Protein AF-A0A673GEK2-F1 (afdb_monomer)

Structure (mmCIF, N/CA/C/O backbone):
data_AF-A0A673GEK2-F1
#
_entry.id   AF-A0A673GEK2-F1
#
loop_
_atom_site.group_PDB
_atom_site.id
_atom_site.type_symbol
_atom_site.label_atom_id
_atom_site.label_alt_id
_atom_site.label_comp_id
_atom_site.label_asym_id
_atom_sit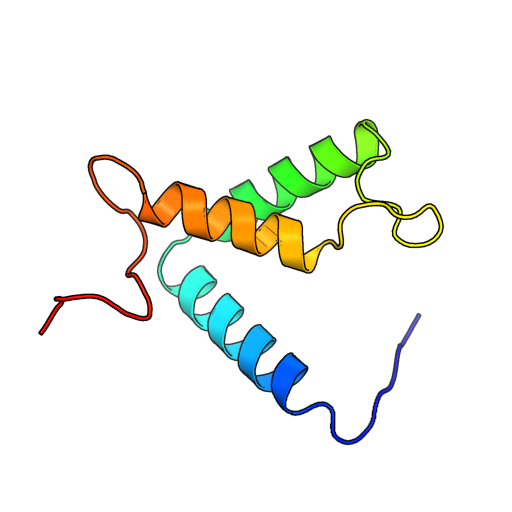e.label_entity_id
_atom_site.label_seq_id
_atom_site.pdbx_PDB_ins_code
_atom_site.Cartn_x
_atom_site.Cartn_y
_atom_site.Cartn_z
_atom_site.occupancy
_atom_site.B_iso_or_equiv
_atom_site.auth_seq_id
_atom_site.auth_comp_id
_atom_site.auth_asym_id
_atom_site.auth_atom_id
_atom_site.pdbx_PDB_model_num
ATOM 1 N N . MET A 1 1 ? 3.279 -16.080 -12.764 1.00 77.81 1 MET A N 1
ATOM 2 C CA . MET A 1 1 ? 4.725 -15.765 -12.678 1.00 77.81 1 MET A CA 1
ATOM 3 C C . MET A 1 1 ? 5.127 -15.721 -11.217 1.00 77.81 1 MET A C 1
ATOM 5 O O . MET A 1 1 ? 4.378 -15.156 -10.431 1.00 77.81 1 MET A O 1
ATOM 9 N N . CYS A 1 2 ? 6.286 -16.274 -10.866 1.00 89.94 2 CYS A N 1
ATOM 10 C CA . CYS A 1 2 ? 6.834 -16.210 -9.510 1.00 89.94 2 CYS A CA 1
ATOM 11 C C . CYS A 1 2 ? 8.076 -15.312 -9.511 1.00 89.94 2 CYS A C 1
ATOM 13 O O . CYS A 1 2 ? 8.891 -15.404 -10.427 1.00 89.94 2 CYS A O 1
ATOM 15 N N . LYS A 1 3 ? 8.215 -14.445 -8.502 1.00 87.94 3 LYS A N 1
ATOM 16 C CA . LYS A 1 3 ? 9.431 -13.659 -8.249 1.00 87.94 3 LYS A CA 1
ATOM 17 C C . LYS A 1 3 ? 10.029 -14.127 -6.929 1.00 87.94 3 LYS A C 1
ATOM 19 O O . LYS A 1 3 ? 9.322 -14.162 -5.927 1.00 87.94 3 LYS A O 1
ATOM 24 N N . VAL A 1 4 ? 11.305 -14.494 -6.948 1.00 92.38 4 VAL A N 1
ATOM 25 C CA . VAL A 1 4 ? 12.029 -15.004 -5.780 1.00 92.38 4 VAL A CA 1
ATOM 26 C C . VAL A 1 4 ? 13.145 -14.024 -5.443 1.00 92.38 4 VAL A C 1
ATOM 28 O O . VAL A 1 4 ? 13.889 -13.603 -6.324 1.00 92.38 4 VAL A O 1
ATOM 31 N N . SER A 1 5 ? 13.246 -13.661 -4.169 1.00 94.56 5 SER A N 1
ATOM 32 C CA . SER A 1 5 ? 14.328 -12.847 -3.610 1.00 94.56 5 SER A CA 1
ATOM 33 C C . SER A 1 5 ? 14.839 -13.496 -2.327 1.00 94.56 5 SER A C 1
ATOM 35 O O . SER A 1 5 ? 14.042 -14.081 -1.596 1.00 94.56 5 SER A O 1
ATOM 37 N N . ALA A 1 6 ? 16.129 -13.357 -2.026 1.00 94.81 6 ALA A N 1
ATOM 38 C CA . ALA A 1 6 ? 16.743 -13.860 -0.796 1.00 94.81 6 ALA A CA 1
ATOM 39 C C . ALA A 1 6 ? 17.136 -12.694 0.128 1.00 94.81 6 ALA A C 1
ATOM 41 O O . ALA A 1 6 ? 17.607 -11.669 -0.359 1.00 94.81 6 ALA A O 1
ATOM 42 N N . GLY A 1 7 ? 16.931 -12.845 1.442 1.00 93.06 7 GLY A N 1
ATOM 43 C CA . GLY A 1 7 ? 17.366 -11.866 2.453 1.00 93.06 7 GLY A CA 1
ATOM 44 C C . GLY A 1 7 ? 16.647 -10.511 2.423 1.00 93.06 7 GLY A C 1
ATOM 45 O O . GLY A 1 7 ? 17.203 -9.514 2.869 1.00 93.06 7 GLY A O 1
ATOM 46 N N . ASN A 1 8 ? 15.430 -10.434 1.872 1.00 92.88 8 ASN A N 1
ATOM 47 C CA . ASN A 1 8 ? 14.667 -9.183 1.812 1.00 92.88 8 ASN A CA 1
ATOM 48 C C . ASN A 1 8 ? 13.754 -9.013 3.039 1.00 92.88 8 ASN A C 1
ATOM 50 O O . ASN A 1 8 ? 12.524 -9.016 2.931 1.00 92.88 8 ASN A O 1
ATOM 54 N N . ASP A 1 9 ? 14.370 -8.885 4.213 1.00 94.06 9 ASP A N 1
ATOM 55 C CA . ASP A 1 9 ? 13.661 -8.822 5.498 1.00 94.06 9 ASP A CA 1
ATOM 56 C C . ASP A 1 9 ? 12.733 -7.603 5.592 1.00 94.06 9 ASP A C 1
ATOM 58 O O . ASP A 1 9 ? 11.633 -7.686 6.140 1.00 94.06 9 ASP A O 1
ATOM 62 N N . VAL A 1 10 ? 13.128 -6.478 4.987 1.00 92.81 10 VAL A N 1
ATOM 63 C CA . VAL A 1 10 ? 12.312 -5.257 4.955 1.00 92.81 10 VAL A CA 1
ATOM 64 C C . VAL A 1 10 ? 11.000 -5.502 4.209 1.00 92.81 10 VAL A C 1
ATOM 66 O O . VAL A 1 10 ? 9.939 -5.163 4.727 1.00 92.81 10 VAL A O 1
ATOM 69 N N . ALA A 1 11 ? 11.031 -6.155 3.040 1.00 92.00 11 ALA A N 1
ATOM 70 C CA . ALA A 1 11 ? 9.808 -6.468 2.298 1.00 92.00 11 ALA A CA 1
ATOM 71 C C . ALA A 1 11 ? 8.876 -7.413 3.074 1.00 92.00 11 ALA A C 1
ATOM 73 O O . ALA A 1 11 ? 7.650 -7.261 3.017 1.00 92.00 11 ALA A O 1
ATOM 74 N N . TYR A 1 12 ? 9.442 -8.358 3.828 1.00 92.88 12 TYR A N 1
ATOM 75 C CA . TYR A 1 12 ? 8.674 -9.240 4.705 1.00 92.88 12 TYR A CA 1
ATOM 76 C C . TYR A 1 12 ? 7.984 -8.459 5.835 1.00 92.88 12 TYR A C 1
ATOM 78 O O . TYR A 1 12 ? 6.766 -8.566 6.007 1.00 92.88 12 TYR A O 1
ATOM 86 N N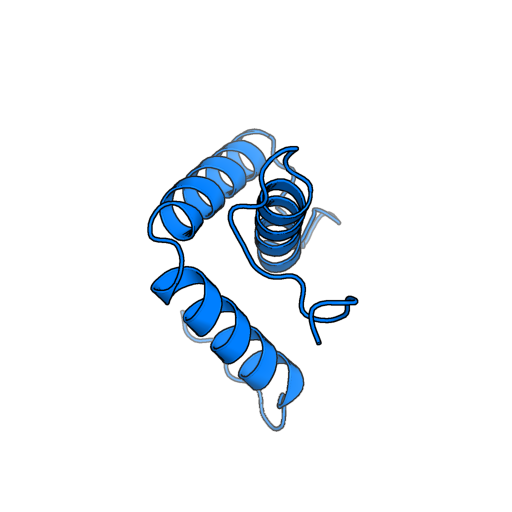 . LEU A 1 13 ? 8.728 -7.614 6.558 1.00 94.50 13 LEU A N 1
ATOM 87 C CA . LEU A 1 13 ? 8.188 -6.783 7.639 1.00 94.50 13 LEU A CA 1
ATOM 88 C C . LEU A 1 13 ? 7.107 -5.822 7.134 1.00 94.50 13 LEU A C 1
ATOM 90 O O . LEU A 1 13 ? 6.040 -5.714 7.740 1.00 94.50 13 LEU A O 1
ATOM 94 N N . THR A 1 14 ? 7.337 -5.186 5.987 1.00 92.88 14 THR A N 1
ATOM 95 C CA . THR A 1 14 ? 6.349 -4.338 5.317 1.00 92.88 14 THR A CA 1
ATOM 96 C C . THR A 1 14 ? 5.071 -5.107 4.990 1.00 92.88 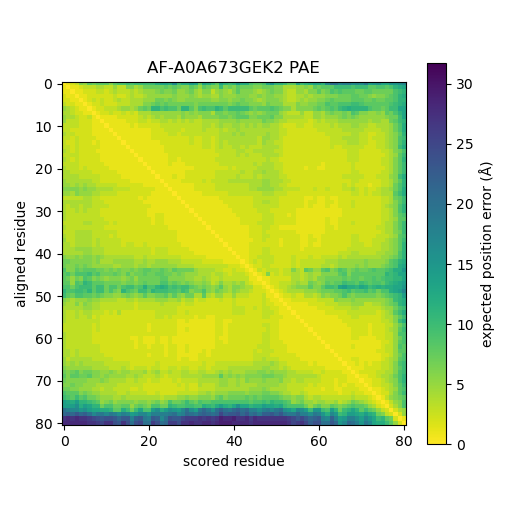14 THR A C 1
ATOM 98 O O . THR A 1 14 ? 3.976 -4.629 5.284 1.00 92.88 14 THR A O 1
ATOM 101 N N . THR A 1 15 ? 5.185 -6.310 4.423 1.00 93.81 15 THR A N 1
ATOM 102 C CA . THR A 1 15 ? 4.020 -7.140 4.077 1.00 93.81 15 THR A CA 1
ATOM 103 C C . THR A 1 15 ? 3.210 -7.495 5.321 1.00 93.81 15 THR A C 1
ATOM 105 O O . THR A 1 15 ? 1.985 -7.355 5.326 1.00 93.81 15 THR A O 1
ATOM 108 N N . ASN A 1 16 ? 3.886 -7.882 6.404 1.00 95.25 16 ASN A N 1
ATOM 109 C CA . ASN A 1 16 ? 3.234 -8.176 7.677 1.00 95.25 16 ASN A CA 1
ATOM 110 C C . ASN A 1 16 ? 2.532 -6.951 8.273 1.00 95.25 16 ASN A C 1
ATOM 112 O O . ASN A 1 16 ? 1.402 -7.069 8.752 1.00 95.25 16 ASN A O 1
ATOM 116 N N . HIS A 1 17 ? 3.162 -5.776 8.208 1.00 93.81 17 HIS A N 1
ATOM 117 C CA . HIS A 1 17 ? 2.572 -4.532 8.692 1.00 93.81 17 HIS A CA 1
ATOM 118 C C . HIS A 1 17 ? 1.302 -4.162 7.911 1.00 93.81 17 HIS A C 1
ATOM 120 O O . HIS A 1 17 ? 0.250 -3.934 8.510 1.00 93.81 17 HIS A O 1
ATOM 126 N N . LEU A 1 18 ? 1.356 -4.189 6.575 1.00 94.56 18 LEU A N 1
ATOM 127 C CA . LEU A 1 18 ? 0.186 -3.936 5.727 1.00 94.56 18 LEU A CA 1
ATOM 128 C C . LEU A 1 18 ? -0.943 -4.941 5.990 1.00 94.56 18 LEU A C 1
ATOM 130 O O . LEU A 1 18 ? -2.108 -4.554 6.057 1.00 94.56 18 LEU A O 1
ATOM 134 N N . ALA A 1 19 ? -0.610 -6.220 6.183 1.00 95.12 19 ALA A N 1
ATOM 135 C CA . ALA A 1 19 ? -1.590 -7.253 6.500 1.00 95.12 19 ALA A CA 1
ATOM 136 C C . ALA A 1 19 ? -2.255 -7.032 7.869 1.00 95.12 19 ALA A C 1
ATOM 138 O O . ALA A 1 19 ? -3.445 -7.301 8.031 1.00 95.12 19 ALA A O 1
ATOM 139 N N . ALA A 1 20 ? -1.515 -6.539 8.866 1.00 95.12 20 ALA A N 1
ATOM 140 C CA . ALA A 1 20 ? -2.083 -6.171 10.161 1.00 95.12 20 ALA A CA 1
ATOM 141 C C . ALA A 1 20 ? -3.074 -5.001 10.032 1.00 95.12 20 ALA A C 1
ATOM 143 O O . ALA A 1 20 ? -4.193 -5.101 10.531 1.00 95.12 20 ALA A O 1
ATOM 144 N N . LEU A 1 21 ? -2.713 -3.946 9.293 1.00 95.00 21 LEU A N 1
ATOM 145 C CA . LEU A 1 21 ? -3.605 -2.808 9.033 1.00 95.00 21 LEU A CA 1
ATOM 146 C C . LEU A 1 21 ? -4.859 -3.216 8.247 1.00 95.00 21 LEU A C 1
ATOM 148 O O . LEU A 1 21 ? -5.961 -2.781 8.573 1.00 95.00 21 LEU A O 1
ATOM 152 N N . ALA A 1 22 ? -4.710 -4.090 7.250 1.00 95.12 22 ALA A N 1
ATOM 153 C CA . ALA A 1 22 ? -5.827 -4.604 6.459 1.00 95.12 22 ALA A CA 1
ATOM 154 C C . ALA A 1 22 ? -6.817 -5.430 7.291 1.00 95.12 22 ALA A C 1
ATOM 156 O O . ALA A 1 22 ? -8.017 -5.390 7.033 1.00 95.12 22 ALA A O 1
ATOM 157 N N . ARG A 1 23 ? -6.327 -6.163 8.300 1.00 95.75 23 ARG A N 1
ATOM 158 C CA . ARG A 1 23 ? -7.182 -6.876 9.261 1.00 95.75 23 ARG A CA 1
ATOM 159 C C . ARG A 1 23 ? -7.900 -5.933 10.222 1.00 95.75 23 ARG A C 1
ATOM 161 O O . ARG A 1 23 ? -9.013 -6.238 10.632 1.00 95.75 23 ARG A O 1
ATOM 168 N N . LEU A 1 24 ? -7.269 -4.816 10.578 1.00 95.00 24 LEU A N 1
ATOM 169 C CA . LEU A 1 24 ? -7.838 -3.827 11.489 1.00 95.00 24 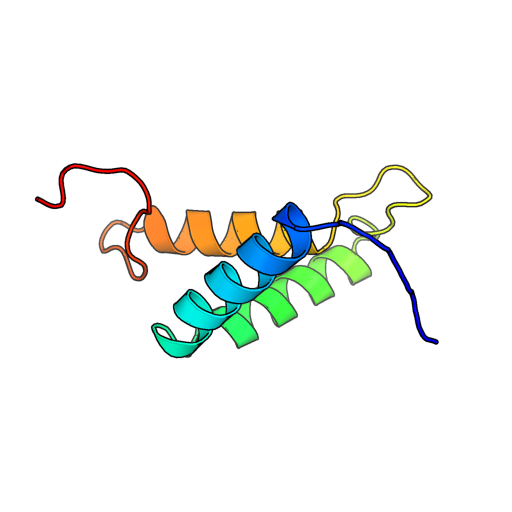LEU A CA 1
ATOM 170 C C . LEU A 1 24 ? -8.966 -3.013 10.838 1.00 95.00 24 LEU A C 1
ATOM 172 O O . LEU A 1 24 ? -9.978 -2.755 11.480 1.00 95.00 24 LEU A O 1
ATOM 176 N N . GLU A 1 25 ? -8.801 -2.617 9.573 1.00 96.25 25 GLU A N 1
ATOM 177 C CA . GLU A 1 25 ? -9.759 -1.773 8.853 1.00 96.25 25 GLU A CA 1
ATOM 178 C C . GLU A 1 25 ? -10.196 -2.429 7.529 1.00 96.25 25 GLU A C 1
ATOM 180 O O . GLU A 1 25 ? -9.490 -2.323 6.519 1.00 96.25 25 GLU A O 1
ATOM 185 N N . PRO A 1 26 ? -11.386 -3.062 7.486 1.00 94.94 26 PRO A N 1
ATOM 186 C CA . PRO A 1 26 ? -11.882 -3.782 6.310 1.00 94.94 26 PRO A CA 1
ATOM 187 C C . PRO A 1 26 ? -11.998 -2.934 5.037 1.00 94.94 26 PRO A C 1
ATOM 189 O O . PRO A 1 26 ? -11.947 -3.469 3.930 1.00 94.94 26 PRO A O 1
ATOM 192 N N . ARG A 1 27 ? -12.145 -1.607 5.164 1.00 95.31 27 ARG A N 1
ATOM 193 C CA . ARG A 1 27 ? -12.246 -0.695 4.011 1.00 95.31 27 ARG A CA 1
ATOM 194 C C . ARG A 1 27 ? -10.900 -0.407 3.348 1.00 95.31 27 ARG A C 1
ATOM 196 O O . ARG A 1 27 ? -10.890 0.109 2.231 1.00 95.31 27 ARG A O 1
ATOM 203 N N . LEU A 1 28 ? -9.781 -0.744 3.993 1.00 96.62 28 LEU A N 1
ATOM 204 C CA . LEU A 1 28 ? -8.447 -0.465 3.464 1.00 96.62 28 LEU A CA 1
ATOM 205 C C . LEU A 1 28 ? -8.200 -1.200 2.142 1.00 96.62 28 LEU A C 1
ATOM 207 O O . LEU A 1 28 ? -7.799 -0.576 1.163 1.00 96.62 28 LEU A O 1
ATOM 211 N N . VAL A 1 29 ? -8.462 -2.510 2.091 1.00 96.75 29 VAL A N 1
ATOM 212 C CA . VAL A 1 29 ? -8.169 -3.327 0.900 1.00 96.75 29 VAL A CA 1
ATOM 213 C C . VAL A 1 29 ? -8.982 -2.876 -0.321 1.00 96.75 29 VAL A C 1
ATOM 215 O O . VAL A 1 29 ? -8.363 -2.614 -1.353 1.00 96.75 29 VAL A O 1
ATOM 218 N N . PRO A 1 30 ? -10.319 -2.702 -0.242 1.00 97.88 30 PRO A N 1
ATOM 219 C CA . PRO A 1 30 ? -11.092 -2.177 -1.366 1.00 97.88 30 PRO A CA 1
ATOM 220 C C . PRO A 1 30 ? -10.595 -0.812 -1.852 1.00 97.88 30 PRO A C 1
ATOM 222 O O . PRO A 1 30 ? -10.509 -0.590 -3.057 1.00 97.88 30 PRO A O 1
ATOM 225 N N . LEU A 1 31 ? -10.223 0.087 -0.933 1.00 97.81 31 LEU A N 1
ATOM 226 C CA . LEU A 1 31 ? -9.751 1.424 -1.286 1.00 97.81 31 LEU A CA 1
ATOM 227 C C . LEU A 1 31 ? -8.385 1.389 -1.986 1.00 97.81 31 LEU A C 1
ATOM 229 O O . LEU A 1 31 ? -8.200 2.064 -2.995 1.00 97.81 31 LEU A O 1
ATOM 233 N N . VAL A 1 32 ? -7.452 0.564 -1.501 1.00 97.56 32 VAL A N 1
ATOM 234 C CA . VAL A 1 32 ? -6.149 0.338 -2.151 1.00 97.56 32 VAL A CA 1
ATOM 235 C C . VAL A 1 32 ? -6.329 -0.250 -3.549 1.00 97.56 32 VAL A C 1
ATOM 237 O O . VAL A 1 32 ? -5.688 0.213 -4.492 1.00 97.56 32 VAL A O 1
ATOM 240 N N . LEU A 1 33 ? -7.208 -1.244 -3.708 1.00 97.25 33 LEU A N 1
ATOM 241 C CA . LEU A 1 33 ? -7.477 -1.861 -5.008 1.00 97.25 33 LEU A CA 1
ATOM 242 C C . LEU A 1 33 ? -8.100 -0.867 -5.993 1.00 97.25 33 LEU A C 1
ATOM 244 O O . LEU A 1 33 ? -7.642 -0.781 -7.131 1.00 97.25 33 LEU A O 1
ATOM 248 N N . ALA A 1 34 ? -9.090 -0.087 -5.553 1.00 97.94 34 ALA A N 1
ATOM 249 C CA . ALA A 1 34 ? -9.724 0.935 -6.380 1.00 97.94 34 ALA A CA 1
ATOM 250 C C . ALA A 1 34 ? -8.720 2.015 -6.809 1.00 97.94 34 ALA A C 1
ATOM 252 O O . ALA A 1 34 ? -8.628 2.344 -7.991 1.00 97.94 34 ALA A O 1
ATOM 253 N N . PHE A 1 35 ? -7.919 2.523 -5.867 1.00 97.56 35 PHE A N 1
ATOM 254 C CA . PHE A 1 35 ? -6.927 3.558 -6.147 1.00 97.56 35 PHE A CA 1
ATOM 255 C C . PHE A 1 35 ? -5.824 3.062 -7.085 1.00 97.56 35 PHE A C 1
ATOM 257 O O . PHE A 1 35 ? -5.429 3.762 -8.014 1.00 97.56 35 PHE A O 1
ATOM 264 N N . ARG A 1 36 ? -5.366 1.820 -6.903 1.00 96.56 36 ARG A N 1
ATOM 265 C CA . ARG A 1 36 ? -4.393 1.205 -7.806 1.00 96.56 36 ARG A CA 1
ATOM 266 C C . ARG A 1 36 ? -4.966 0.980 -9.202 1.00 96.56 36 ARG A C 1
ATOM 268 O O . ARG A 1 36 ? -4.271 1.229 -10.178 1.00 96.56 36 ARG A O 1
ATOM 275 N N . HIS A 1 37 ? -6.211 0.522 -9.308 1.00 96.31 37 HIS A N 1
ATOM 276 C CA . HIS A 1 37 ? -6.852 0.341 -10.608 1.00 96.31 37 HIS A CA 1
ATOM 277 C C . HIS A 1 37 ? -6.975 1.673 -11.356 1.00 96.31 37 HIS A C 1
ATOM 279 O O . HIS A 1 37 ? -6.611 1.748 -12.525 1.00 96.31 37 HIS A O 1
ATOM 285 N N . TRP A 1 38 ? -7.384 2.740 -10.665 1.00 97.25 38 TRP A N 1
ATOM 286 C CA . TRP A 1 38 ? -7.367 4.095 -11.218 1.00 97.25 38 TRP A CA 1
ATOM 287 C C . TRP A 1 38 ? -5.966 4.511 -11.696 1.00 97.25 38 TRP A C 1
ATOM 289 O O . TRP A 1 38 ? -5.819 4.957 -12.831 1.00 97.25 38 TRP A O 1
ATOM 299 N N . ALA A 1 39 ? -4.926 4.302 -10.881 1.00 96.00 39 ALA A N 1
ATOM 300 C CA . ALA A 1 39 ? -3.553 4.642 -11.258 1.00 96.00 39 ALA A CA 1
ATOM 301 C C . ALA A 1 39 ? -3.081 3.872 -12.503 1.00 96.00 39 ALA A C 1
ATOM 303 O O . ALA A 1 39 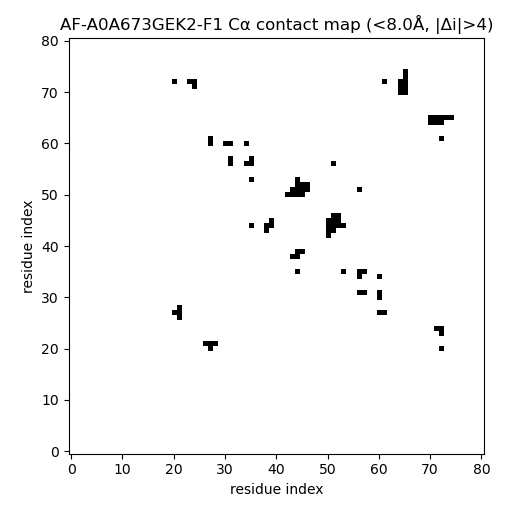? -2.380 4.436 -13.341 1.00 96.00 39 ALA A O 1
ATOM 304 N N . ASN A 1 40 ? -3.499 2.614 -12.651 1.00 94.12 40 ASN A N 1
ATOM 305 C CA . ASN A 1 40 ? -3.205 1.809 -13.829 1.00 94.12 40 ASN A CA 1
ATOM 306 C C . ASN A 1 40 ? -3.907 2.329 -15.091 1.00 94.12 40 ASN A C 1
ATOM 308 O O 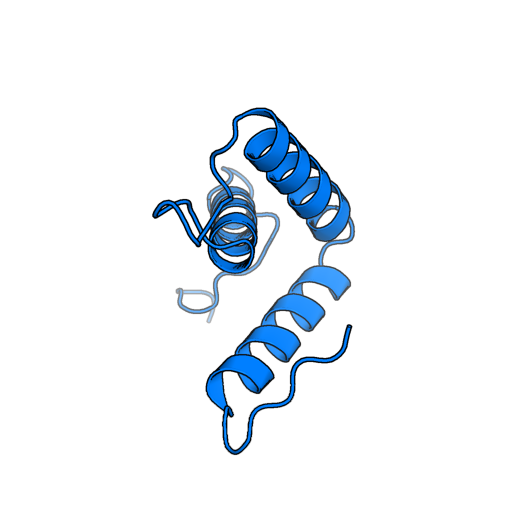. ASN A 1 40 ? -3.262 2.461 -16.127 1.00 94.12 40 ASN A O 1
ATOM 312 N N . LEU A 1 41 ? -5.189 2.699 -14.993 1.00 95.25 41 LEU A N 1
ATOM 313 C CA . LEU A 1 41 ? -5.933 3.317 -16.101 1.00 95.25 41 LEU A CA 1
ATOM 314 C C . LEU A 1 41 ? -5.310 4.646 -16.552 1.00 95.25 41 LEU A C 1
ATOM 316 O O . LEU A 1 41 ? -5.388 5.003 -17.723 1.00 95.25 41 LEU A O 1
ATOM 320 N N . CYS A 1 42 ? -4.681 5.372 -15.628 1.00 93.88 42 CYS A N 1
ATOM 321 C CA . CYS A 1 42 ? -3.964 6.611 -15.916 1.00 93.88 42 CYS A CA 1
ATOM 322 C C . CYS A 1 42 ? -2.493 6.401 -16.322 1.00 93.88 42 CYS A C 1
ATOM 324 O O . CYS A 1 42 ? -1.785 7.390 -16.489 1.00 93.88 42 CYS A O 1
ATOM 326 N N . HIS A 1 43 ? -2.019 5.156 -16.454 1.00 90.88 43 HIS A N 1
ATOM 327 C CA . HIS A 1 43 ? -0.615 4.818 -16.734 1.00 90.88 43 HIS A CA 1
ATOM 328 C C . HIS A 1 43 ? 0.396 5.374 -15.709 1.00 90.88 43 HIS A C 1
ATOM 330 O O . HIS A 1 43 ? 1.561 5.598 -16.019 1.00 90.88 43 HIS A O 1
ATOM 336 N N . ILE A 1 44 ? -0.027 5.569 -14.458 1.00 91.88 44 ILE A N 1
ATOM 337 C CA . ILE A 1 44 ? 0.813 6.114 -13.380 1.00 91.88 44 ILE A CA 1
ATOM 338 C C . ILE A 1 44 ? 1.620 5.007 -12.682 1.00 91.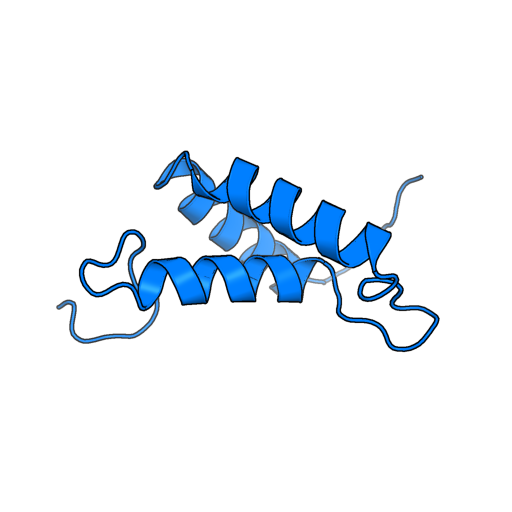88 44 ILE A C 1
ATOM 340 O O . ILE A 1 44 ? 2.658 5.295 -12.091 1.00 91.88 44 ILE A O 1
ATOM 344 N N . ASP A 1 45 ? 1.179 3.744 -12.729 1.00 88.75 45 ASP A N 1
ATOM 345 C CA . ASP A 1 45 ? 1.769 2.640 -11.950 1.00 88.75 45 ASP A CA 1
ATOM 346 C C . ASP A 1 45 ? 2.806 1.775 -12.705 1.00 88.75 45 ASP A C 1
ATOM 348 O O . ASP A 1 45 ? 3.265 0.747 -12.191 1.00 88.75 45 ASP A O 1
ATOM 352 N N . CYS A 1 46 ? 3.231 2.202 -13.903 1.00 87.62 46 CYS A N 1
ATOM 353 C CA . CYS A 1 46 ? 4.233 1.500 -14.710 1.00 87.62 46 CYS A CA 1
ATOM 354 C C . CYS A 1 46 ? 5.668 1.797 -14.235 1.00 87.62 46 CYS A C 1
ATOM 356 O O . CYS A 1 46 ? 6.320 2.727 -14.704 1.00 87.62 46 CYS A O 1
ATOM 358 N N . GLN A 1 47 ? 6.204 0.980 -13.320 1.00 85.19 47 GLN A N 1
ATOM 359 C CA . GLN A 1 47 ? 7.567 1.175 -12.787 1.00 85.19 47 GLN A CA 1
ATOM 360 C C . GLN A 1 47 ? 8.671 1.164 -13.856 1.00 85.19 47 GLN A C 1
ATOM 362 O O . GLN A 1 47 ? 9.680 1.841 -13.686 1.00 85.19 47 GLN A O 1
ATOM 367 N N . ALA A 1 48 ? 8.499 0.405 -14.944 1.00 84.88 48 ALA A N 1
ATOM 368 C CA . ALA A 1 48 ? 9.483 0.344 -16.029 1.00 84.88 48 ALA A CA 1
ATOM 369 C C . ALA A 1 48 ? 9.648 1.693 -16.754 1.00 84.88 48 ALA A C 1
ATOM 371 O O . ALA A 1 48 ? 10.702 1.961 -17.320 1.00 84.88 48 ALA A O 1
ATOM 372 N N . GLU A 1 49 ? 8.627 2.546 -16.687 1.00 88.25 49 GLU A N 1
ATOM 373 C CA . GLU A 1 49 ? 8.586 3.879 -17.291 1.00 88.25 49 GLU A CA 1
ATOM 374 C C . GLU A 1 49 ? 8.808 4.993 -16.248 1.00 88.25 49 GLU A C 1
ATOM 376 O O . GLU A 1 49 ? 8.595 6.168 -16.530 1.00 88.25 49 GLU A O 1
ATOM 381 N N . GLY A 1 50 ? 9.233 4.641 -15.027 1.00 87.06 50 GLY A N 1
ATOM 382 C CA . GLY A 1 50 ? 9.408 5.593 -13.922 1.00 87.06 50 GLY A CA 1
ATOM 383 C C . GLY A 1 50 ? 8.127 5.903 -13.137 1.00 87.06 50 GLY A C 1
ATOM 384 O O . GLY A 1 50 ? 8.118 6.821 -12.318 1.00 87.06 50 GLY A O 1
ATOM 385 N N . GLY A 1 51 ? 7.054 5.141 -13.358 1.00 89.06 51 GLY A N 1
ATOM 386 C CA . GLY A 1 51 ? 5.795 5.252 -12.626 1.00 89.06 51 GLY A CA 1
ATOM 387 C C . GLY A 1 51 ? 5.885 4.842 -11.151 1.00 89.06 51 GLY A C 1
ATOM 388 O O . GLY A 1 51 ? 6.835 4.201 -10.690 1.00 89.06 51 GLY A O 1
ATOM 389 N N . ILE A 1 52 ? 4.851 5.197 -10.390 1.00 92.12 52 ILE A N 1
ATOM 390 C CA . ILE A 1 52 ? 4.778 5.000 -8.942 1.00 92.12 52 ILE A CA 1
ATOM 391 C C . ILE A 1 52 ? 4.600 3.507 -8.612 1.00 92.12 52 ILE A C 1
ATOM 393 O O . ILE A 1 52 ? 3.661 2.867 -9.090 1.00 92.12 52 ILE A O 1
ATOM 397 N N . PRO A 1 53 ? 5.432 2.926 -7.729 1.00 92.06 53 PRO A N 1
ATOM 398 C CA . PRO A 1 53 ? 5.255 1.554 -7.278 1.00 92.06 53 PRO A CA 1
ATOM 399 C C . PRO A 1 53 ? 3.903 1.292 -6.606 1.00 92.06 53 PRO A C 1
ATOM 401 O O . PRO A 1 53 ? 3.441 2.073 -5.778 1.00 92.06 53 PRO A O 1
ATOM 404 N N . SER A 1 54 ? 3.325 0.114 -6.859 1.00 90.62 54 SER A N 1
ATOM 405 C CA . SER A 1 54 ? 2.072 -0.317 -6.215 1.00 90.62 54 SER A CA 1
ATOM 406 C C . SER A 1 54 ? 2.097 -0.245 -4.682 1.00 90.62 54 SER A C 1
ATOM 408 O O . SER A 1 54 ? 1.099 0.128 -4.073 1.00 90.62 54 SER A O 1
ATOM 410 N N . TYR A 1 55 ? 3.235 -0.547 -4.051 1.00 92.69 55 TYR A N 1
ATOM 411 C CA . TYR A 1 55 ? 3.409 -0.386 -2.606 1.00 92.69 55 TYR A CA 1
ATOM 412 C C . TYR A 1 55 ? 3.256 1.075 -2.154 1.00 92.69 55 TYR A C 1
ATOM 414 O O . TYR A 1 55 ? 2.575 1.341 -1.166 1.00 92.69 55 TYR A O 1
ATOM 422 N N . SER A 1 56 ? 3.826 2.025 -2.898 1.00 94.75 56 SER A N 1
ATOM 423 C CA . SER A 1 56 ? 3.709 3.454 -2.600 1.00 94.75 56 SER A CA 1
ATOM 424 C C . SER A 1 56 ? 2.257 3.927 -2.684 1.00 94.75 56 SER A C 1
ATOM 426 O O . SER A 1 56 ? 1.811 4.667 -1.814 1.00 94.75 56 SER A O 1
ATOM 428 N N . LEU A 1 57 ? 1.485 3.437 -3.661 1.00 95.69 57 LEU A N 1
ATOM 429 C CA . LEU A 1 57 ? 0.047 3.723 -3.754 1.00 95.69 57 LEU A CA 1
ATOM 430 C C . LEU A 1 57 ? -0.718 3.202 -2.525 1.00 95.69 57 LEU A C 1
ATOM 432 O O . LEU A 1 57 ? -1.569 3.909 -1.985 1.00 95.69 57 LEU A O 1
ATOM 436 N N . SER A 1 58 ? -0.381 2.007 -2.030 1.00 95.88 58 SER A N 1
ATOM 437 C CA . SER A 1 58 ? -0.951 1.478 -0.782 1.00 95.88 58 SER A CA 1
ATOM 438 C C . SER A 1 58 ? -0.634 2.372 0.421 1.00 95.88 58 SER A C 1
ATOM 440 O O . SER A 1 58 ? -1.515 2.635 1.239 1.00 95.88 58 SER A O 1
ATOM 442 N N . LEU A 1 59 ? 0.601 2.878 0.520 1.00 96.06 59 LEU A N 1
ATOM 443 C CA . LEU A 1 59 ? 0.997 3.804 1.585 1.00 96.06 59 LEU A CA 1
ATOM 444 C C . LEU A 1 59 ? 0.256 5.142 1.509 1.00 96.06 59 LEU A C 1
ATOM 446 O O . LEU A 1 59 ? -0.143 5.661 2.547 1.00 96.06 59 LEU A O 1
ATOM 450 N N . MET A 1 60 ? 0.029 5.684 0.309 1.00 97.12 60 MET A N 1
ATOM 451 C CA . MET A 1 60 ? -0.745 6.920 0.130 1.00 97.12 60 MET A CA 1
ATOM 452 C C . MET A 1 60 ? -2.169 6.772 0.675 1.00 97.12 60 MET A C 1
ATOM 454 O O . MET A 1 60 ? -2.664 7.665 1.362 1.00 97.12 60 MET A O 1
ATOM 458 N N . VAL A 1 61 ? -2.810 5.625 0.431 1.00 97.31 61 VAL A N 1
ATOM 459 C CA . VAL A 1 61 ? -4.141 5.322 0.976 1.00 97.31 61 VAL A CA 1
ATOM 460 C C . VAL A 1 61 ? -4.105 5.197 2.500 1.00 97.31 61 VAL A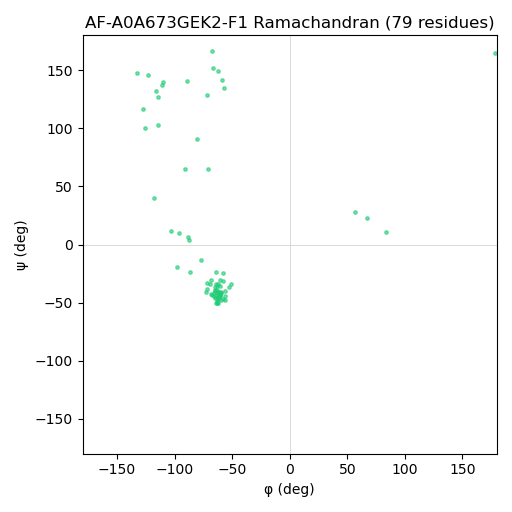 C 1
ATOM 462 O O . VAL A 1 61 ? -4.965 5.757 3.179 1.00 97.31 61 VAL A O 1
ATOM 465 N N . ILE A 1 62 ? -3.109 4.502 3.057 1.00 96.12 62 ILE A N 1
ATOM 466 C CA . ILE A 1 62 ? -2.941 4.379 4.514 1.00 96.12 62 ILE A CA 1
ATOM 467 C C . ILE A 1 62 ? -2.767 5.757 5.153 1.00 96.12 62 ILE A C 1
ATOM 469 O O . ILE A 1 62 ? -3.471 6.080 6.108 1.00 96.12 62 ILE A O 1
ATOM 473 N N . PHE A 1 63 ? -1.891 6.589 4.590 1.00 95.81 63 PHE A N 1
ATOM 474 C CA . PHE A 1 63 ? -1.655 7.945 5.068 1.00 95.81 63 PHE A CA 1
ATOM 475 C C . PHE A 1 63 ? -2.926 8.797 4.995 1.00 95.81 63 PHE A C 1
ATOM 477 O O . PHE A 1 63 ? -3.279 9.463 5.965 1.00 95.81 63 PHE A O 1
ATOM 484 N N . PHE A 1 64 ? -3.675 8.722 3.891 1.00 96.19 64 PHE A N 1
ATOM 485 C CA . PHE A 1 64 ? -4.967 9.396 3.767 1.00 96.19 64 PHE A CA 1
ATOM 486 C C . PHE A 1 64 ? -5.941 8.987 4.883 1.00 96.19 64 PHE A C 1
ATOM 488 O O . PHE A 1 64 ? -6.580 9.850 5.482 1.00 96.19 64 PHE A O 1
ATOM 495 N N . LEU A 1 65 ? -6.039 7.691 5.199 1.00 95.31 65 LEU A N 1
ATOM 496 C CA . LEU A 1 65 ? -6.911 7.190 6.268 1.00 95.31 65 LEU A CA 1
ATOM 497 C C . LEU A 1 65 ? -6.444 7.599 7.674 1.00 95.31 65 LEU A C 1
ATOM 499 O O . LEU A 1 65 ? -7.288 7.786 8.556 1.00 95.31 65 LEU A O 1
ATOM 503 N N . GLN A 1 66 ? -5.134 7.755 7.876 1.00 94.69 66 GLN A N 1
ATOM 504 C CA . GLN A 1 66 ? -4.540 8.255 9.119 1.00 94.69 66 GLN A CA 1
ATOM 505 C C . GLN A 1 66 ? -4.794 9.758 9.316 1.00 94.69 66 GLN A C 1
ATOM 507 O O . GLN A 1 66 ? -5.082 10.176 10.431 1.00 94.69 66 GLN A O 1
ATOM 512 N N . GLN A 1 67 ? -4.749 10.561 8.247 1.00 93.75 67 GLN A N 1
ATOM 513 C CA . GLN A 1 67 ? -4.866 12.028 8.310 1.00 93.75 67 GLN A CA 1
ATOM 514 C C . GLN A 1 67 ? -6.299 12.569 8.235 1.00 93.75 67 GLN A C 1
ATOM 516 O O . GLN A 1 67 ? -6.521 13.778 8.142 1.00 93.75 67 GLN A O 1
ATOM 521 N N . ARG A 1 68 ? -7.310 11.698 8.258 1.00 92.94 68 ARG A N 1
ATOM 522 C CA . ARG A 1 68 ? -8.705 12.146 8.331 1.00 92.94 68 ARG A CA 1
ATOM 523 C C . ARG A 1 68 ? -8.948 12.901 9.639 1.00 92.94 68 ARG A C 1
ATOM 525 O O . ARG A 1 68 ? -8.424 12.516 10.675 1.00 92.94 68 ARG A O 1
ATOM 532 N N . ALA A 1 69 ? -9.865 13.875 9.616 1.00 91.06 69 ALA A N 1
ATOM 533 C CA . ALA A 1 69 ? -10.297 14.600 10.821 1.00 91.06 69 ALA A CA 1
ATOM 534 C C . ALA A 1 69 ? -10.706 13.662 11.977 1.00 91.06 69 ALA A C 1
ATOM 536 O O . ALA A 1 69 ? -10.457 13.955 13.141 1.00 91.06 69 ALA A O 1
ATOM 537 N N . LYS A 1 70 ? -11.292 12.506 11.636 1.00 92.19 70 LYS A N 1
ATOM 538 C CA . LYS A 1 70 ? -11.396 11.344 12.520 1.00 92.19 70 LYS A CA 1
ATOM 539 C C . LYS A 1 70 ? -10.561 10.203 11.920 1.00 92.19 70 LYS A C 1
ATOM 541 O O . LYS A 1 70 ? -11.038 9.596 10.952 1.00 92.19 70 LYS A O 1
ATOM 546 N N . PRO A 1 71 ? -9.353 9.926 12.446 1.00 90.75 71 PRO A N 1
ATOM 547 C CA . PRO A 1 71 ? -8.479 8.881 11.924 1.00 90.75 71 PRO A CA 1
ATOM 548 C C . PRO A 1 71 ? -9.175 7.521 11.924 1.00 90.75 71 PRO A C 1
ATOM 550 O O . PRO A 1 71 ? -9.841 7.156 12.894 1.00 90.75 71 PRO A O 1
ATOM 553 N N . LEU A 1 72 ? -9.043 6.779 10.823 1.00 92.31 72 LEU A N 1
ATOM 554 C CA . LEU A 1 72 ? -9.554 5.405 10.719 1.00 92.31 72 LEU A CA 1
ATOM 555 C C . LEU A 1 72 ? -8.479 4.348 10.971 1.00 92.31 72 LEU A C 1
ATOM 557 O O . LEU A 1 72 ? -8.804 3.200 11.252 1.00 92.31 72 LEU A O 1
ATOM 561 N N . LEU A 1 73 ? -7.211 4.732 10.858 1.00 93.25 73 LEU A N 1
ATOM 562 C CA . LEU A 1 73 ? -6.070 3.870 11.121 1.00 93.25 73 LEU A CA 1
ATOM 563 C C . LEU A 1 73 ? -5.174 4.507 12.185 1.00 93.25 73 LEU A C 1
ATOM 565 O O . LEU A 1 73 ? -5.029 5.733 12.193 1.00 93.25 73 LEU A O 1
ATOM 569 N N . PRO A 1 74 ? -4.542 3.697 13.051 1.00 90.31 74 PRO A N 1
ATOM 570 C CA . PRO A 1 74 ? -3.518 4.190 13.955 1.00 90.31 74 PRO A CA 1
ATOM 571 C C . PRO A 1 74 ? -2.282 4.638 13.165 1.00 90.31 74 PRO A C 1
ATOM 573 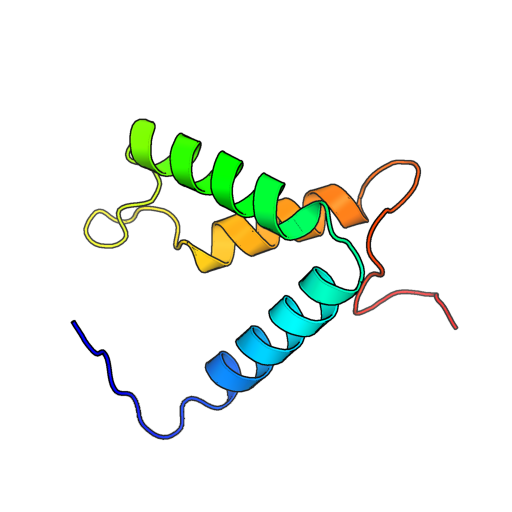O O . PRO A 1 74 ? -1.978 4.110 12.089 1.00 90.31 74 PRO A O 1
ATOM 576 N N . VAL A 1 75 ? -1.549 5.601 13.719 1.00 87.88 75 VAL A N 1
ATOM 577 C CA . VAL A 1 75 ? -0.223 5.994 13.228 1.00 87.88 75 VAL A CA 1
ATOM 578 C C . VAL A 1 75 ? 0.847 5.153 13.914 1.00 87.88 75 VAL A C 1
ATOM 580 O O . VAL A 1 75 ? 0.741 4.857 15.099 1.00 87.88 75 VAL A O 1
ATOM 583 N N . TYR A 1 76 ? 1.876 4.755 13.165 1.00 79.00 76 TYR A N 1
ATOM 584 C CA . TYR A 1 76 ? 2.955 3.921 13.704 1.00 79.00 76 TYR A CA 1
ATOM 585 C C . TYR A 1 76 ? 3.830 4.677 14.720 1.00 79.00 76 TYR A C 1
ATOM 587 O O . TYR A 1 76 ? 4.300 4.093 15.690 1.00 79.00 76 TYR A O 1
ATOM 595 N N . LEU A 1 77 ? 4.021 5.984 14.512 1.00 75.81 77 LEU A N 1
ATOM 596 C CA . LEU A 1 77 ? 4.760 6.881 15.400 1.00 75.81 77 LEU A CA 1
ATOM 597 C C . LEU A 1 77 ? 3.870 8.090 15.714 1.00 75.81 77 LEU A C 1
ATOM 599 O O . LEU A 1 77 ? 3.501 8.837 14.810 1.00 75.81 77 LEU A O 1
ATOM 603 N N . GLY A 1 78 ? 3.502 8.272 16.980 1.00 68.69 78 GLY A N 1
ATOM 604 C CA . GLY A 1 78 ? 2.689 9.396 17.447 1.00 68.69 78 GLY A CA 1
ATOM 605 C C . GLY A 1 78 ? 2.408 9.308 18.948 1.00 68.69 78 GLY A C 1
ATOM 606 O O . GLY A 1 78 ? 2.599 8.251 19.543 1.00 68.69 78 GLY A O 1
ATOM 607 N N . HIS A 1 79 ? 1.957 10.416 19.548 1.00 59.44 79 HIS A N 1
ATOM 608 C CA . HIS A 1 79 ? 1.548 10.510 20.960 1.00 59.44 79 HIS A CA 1
ATOM 609 C C . HIS A 1 79 ? 0.227 9.760 21.216 1.00 59.44 79 HIS A C 1
ATOM 611 O O . HIS A 1 79 ? -0.803 10.352 21.521 1.00 59.44 79 HIS A O 1
ATOM 617 N N . TRP A 1 80 ? 0.261 8.443 21.039 1.00 55.41 80 TRP A N 1
ATOM 618 C CA . TRP A 1 80 ? -0.776 7.512 21.479 1.00 55.41 80 TRP A CA 1
ATOM 619 C C . TRP A 1 80 ? -0.200 6.517 22.502 1.00 55.41 80 TRP A C 1
ATOM 621 O O . TRP A 1 80 ? -0.518 5.329 22.479 1.00 55.41 80 TRP A O 1
ATOM 631 N N . VAL A 1 81 ? 0.655 7.045 23.388 1.00 46.16 81 VAL A N 1
ATOM 632 C CA . VAL A 1 81 ? 0.833 6.624 24.787 1.00 46.16 81 VAL A CA 1
ATOM 633 C C . VAL A 1 81 ? 0.417 7.807 25.649 1.00 46.16 81 VAL A C 1
ATOM 635 O O . VAL A 1 81 ? 0.815 8.938 25.280 1.00 46.16 81 VAL A O 1
#

Organism: NCBI:txid307959

Solvent-accessible surface area (backbone atoms only — not comparable to full-atom values): 4993 Å² total; per-residue (Å²): 140,87,89,86,82,82,90,57,60,66,62,52,54,50,51,53,50,52,52,51,52,39,70,73,33,74,64,48,56,61,50,38,52,53,52,49,51,51,32,49,79,68,63,40,46,43,53,93,80,74,27,53,49,71,67,57,53,41,48,53,49,52,50,53,38,37,70,36,99,72,55,74,44,85,68,96,78,69,93,83,117

Sequence (81 aa):
MCKVSAGNDVAYLTTNHLAALARLEPRLVPLVLAFRHWANLCHIDCQAEGGIPSYSLSLMVIFFLQQRAKPLLPVYLGHWV

pLDDT: mean 91.25, std 8.97, range [46.16, 97.94]

Radius of gyration: 14.36 Å; Cα contacts (8 Å, |Δi|>4): 46; chains: 1; bounding box: 30×31×42 Å

Secondary structure (DSSP, 8-state):
-----SS-HHHHHHHHHHHHHHHH-TTHHHHHHHHHHHHHHTT---GGGTPPPHHHHHHHHHHHHHSSSS-SS--SSSS--

Foldseek 3Di:
DDDDDPPPVVVVVLVVVLVVQCVQAVVLVVVLVVQVVVCVVVVQCPVVVVHDDSSVSSVVSQVVQCPPPDRPTDDPDDPPD

Mean predicted aligned error: 4.41 Å